Protein AF-A0A090WUY6-F1 (afdb_monomer_lite)

InterPro domains:
  IPR019854 Gliding motility-associated protein, GldC [PF19937] (1-67)
  IPR019854 Gliding motility-associated protein, GldC [TIGR03515] (1-69)

Foldseek 3Di:
DDWDADPVVRDIDDDDPDDPPDDPLVVLVVVLVVLLVVLVVCCVVPVPPPVSVVSVVVSVVSCVVSVVDD

Organism: NCBI:txid221126

pLDDT: mean 89.28, std 7.89, range [52.59, 96.94]

Secondary structure (DSSP, 8-state):
-EEEEETTTTEEEEE----TTS-HHHHHHHHHHHHHHHHHHHHHHH--HHHHHHHHHHHHHHHHHTT---

Sequence (70 aa):
MLSVWDSKTQESLRIDLWTKDMPVDEMKVFFHQTLVAMSNTFNRATQDEKMTATMKDFCDYFAEKLEIKK

Radius of gyration: 14.11 Å; chains: 1; bounding box: 36×31×34 Å

Structure (mmCIF, N/CA/C/O backbone):
data_AF-A0A090WUY6-F1
#
_entry.id   AF-A0A090WUY6-F1
#
loop_
_atom_site.group_PDB
_atom_site.id
_atom_site.type_symbol
_atom_site.label_atom_id
_atom_site.label_alt_id
_atom_site.label_comp_id
_atom_site.label_asym_id
_atom_site.label_entity_id
_atom_site.label_seq_id
_atom_site.pdbx_PDB_ins_code
_atom_site.Cartn_x
_atom_site.Cartn_y
_atom_site.Cartn_z
_atom_site.occupancy
_atom_site.B_iso_or_equiv
_atom_site.auth_seq_id
_atom_site.auth_comp_id
_atom_site.auth_asym_id
_atom_site.auth_atom_id
_atom_site.pdbx_PDB_model_num
ATOM 1 N N . MET A 1 1 ? 9.761 1.064 2.598 1.00 71.44 1 MET A N 1
ATOM 2 C CA . MET A 1 1 ? 9.784 2.430 3.158 1.00 71.44 1 MET A CA 1
ATOM 3 C C . MET A 1 1 ? 9.485 2.314 4.640 1.00 71.44 1 MET A C 1
ATOM 5 O O . MET A 1 1 ? 8.605 1.534 4.989 1.00 71.44 1 MET A O 1
ATOM 9 N N . LEU A 1 2 ? 10.224 3.021 5.492 1.00 80.12 2 LEU A N 1
ATOM 10 C CA . LEU A 1 2 ? 9.894 3.164 6.911 1.00 80.12 2 LEU A CA 1
ATOM 11 C C . LEU A 1 2 ? 9.330 4.570 7.111 1.00 80.12 2 LEU A C 1
ATOM 13 O O . LEU A 1 2 ? 9.965 5.541 6.700 1.00 80.12 2 LEU A O 1
ATOM 17 N N . SER A 1 3 ? 8.159 4.681 7.731 1.00 82.62 3 SER A N 1
ATOM 18 C CA . SER A 1 3 ? 7.542 5.972 8.031 1.00 82.62 3 SER A CA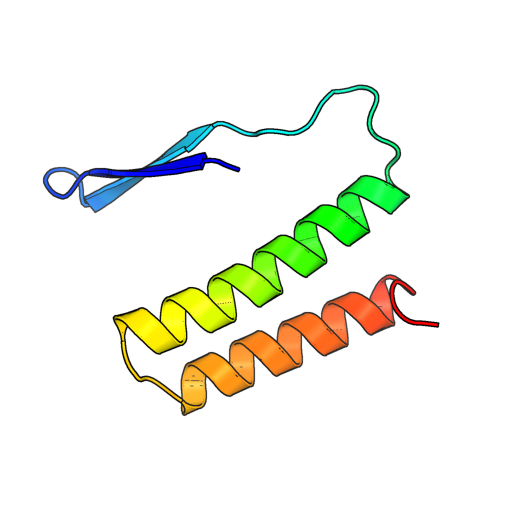 1
ATOM 19 C C . SER A 1 3 ? 7.181 6.055 9.505 1.00 82.62 3 SER A C 1
ATOM 21 O O . SER A 1 3 ? 6.657 5.097 10.070 1.00 82.62 3 SER A O 1
ATOM 23 N N . VAL A 1 4 ? 7.477 7.197 10.122 1.00 86.88 4 VAL A N 1
ATOM 24 C CA . VAL A 1 4 ? 7.175 7.490 11.525 1.00 86.88 4 VAL A CA 1
ATOM 25 C C . VAL A 1 4 ? 6.210 8.664 11.569 1.00 86.88 4 VAL A C 1
ATOM 27 O O . VAL A 1 4 ? 6.447 9.689 10.931 1.00 86.88 4 VAL A O 1
ATOM 30 N N . TRP A 1 5 ? 5.123 8.498 12.317 1.00 89.50 5 TRP A N 1
ATOM 31 C CA . TRP A 1 5 ? 4.135 9.547 12.534 1.00 89.50 5 TRP A CA 1
ATOM 32 C C . TRP A 1 5 ? 4.580 10.476 13.666 1.00 89.50 5 TRP A C 1
ATOM 34 O O . TRP A 1 5 ? 4.762 10.017 14.795 1.00 89.50 5 TRP A O 1
ATOM 44 N N . ASP A 1 6 ? 4.725 11.770 13.375 1.00 89.62 6 ASP A N 1
ATOM 45 C CA . ASP A 1 6 ? 4.875 12.808 14.395 1.00 89.62 6 ASP A CA 1
ATOM 46 C C . ASP A 1 6 ? 3.500 13.411 14.708 1.00 89.62 6 ASP A C 1
ATOM 48 O O . ASP A 1 6 ? 2.903 14.123 13.901 1.00 89.62 6 ASP A O 1
ATOM 52 N N . SER A 1 7 ? 2.982 13.133 15.906 1.00 89.94 7 SER A N 1
ATOM 53 C CA . SER A 1 7 ? 1.670 13.620 16.335 1.00 89.94 7 SER A CA 1
ATOM 54 C C . SER A 1 7 ? 1.629 15.119 16.637 1.00 89.94 7 SER A C 1
ATOM 56 O O . SER A 1 7 ? 0.536 15.684 16.688 1.00 89.94 7 SER A O 1
ATOM 58 N N . LYS A 1 8 ? 2.780 15.774 16.844 1.00 89.75 8 LYS A N 1
ATOM 59 C CA . LYS A 1 8 ? 2.845 17.210 17.148 1.00 89.75 8 LYS A CA 1
ATOM 60 C C . LYS A 1 8 ? 2.723 18.049 15.888 1.00 89.75 8 LYS A C 1
ATOM 62 O O . LYS A 1 8 ? 1.971 19.019 15.882 1.00 89.75 8 LYS A O 1
ATOM 67 N N . THR A 1 9 ? 3.457 17.683 14.841 1.00 93.12 9 THR A N 1
ATOM 68 C CA . THR A 1 9 ? 3.404 18.373 13.544 1.00 93.12 9 THR A CA 1
ATOM 69 C C . THR A 1 9 ? 2.333 17.800 12.620 1.00 93.12 9 THR A C 1
ATOM 71 O O . THR A 1 9 ? 1.955 18.466 11.665 1.00 93.12 9 THR A O 1
ATOM 74 N N . GLN A 1 10 ? 1.796 16.614 12.936 1.00 88.94 10 GLN A N 1
ATOM 75 C CA . GLN A 1 10 ? 0.870 15.854 12.087 1.00 88.94 10 GLN A CA 1
ATOM 76 C C . GLN A 1 10 ? 1.476 15.517 10.720 1.00 88.94 10 GLN A C 1
ATOM 78 O O . GLN A 1 10 ? 0.806 15.554 9.687 1.00 88.94 10 GLN A O 1
ATOM 83 N N . GLU A 1 11 ? 2.760 15.166 10.719 1.00 88.75 11 GLU A N 1
ATOM 84 C CA . GLU A 1 11 ? 3.511 14.829 9.515 1.00 88.75 11 GLU A CA 1
ATOM 85 C C . GLU A 1 11 ? 4.117 13.426 9.609 1.00 88.75 11 GLU A C 1
ATOM 87 O O . GLU A 1 11 ? 4.367 12.880 10.686 1.00 88.75 11 GLU A O 1
ATOM 92 N N . SER A 1 12 ? 4.368 12.825 8.444 1.00 85.69 12 SER A N 1
ATOM 93 C CA . SER A 1 12 ? 5.075 11.548 8.340 1.00 85.69 12 SER A CA 1
ATOM 94 C C . SER A 1 12 ? 6.527 11.781 7.938 1.00 85.69 12 SER A C 1
ATOM 96 O O . SER A 1 12 ? 6.811 12.178 6.807 1.00 85.69 12 SER A O 1
ATOM 98 N N . LEU A 1 13 ? 7.457 11.467 8.837 1.00 85.00 13 LEU A N 1
ATOM 99 C CA . LEU A 1 13 ? 8.875 11.357 8.501 1.00 85.00 13 LEU A CA 1
ATOM 100 C C . LEU A 1 13 ? 9.090 10.037 7.759 1.00 85.00 13 LEU A C 1
ATOM 102 O O . LEU A 1 13 ? 8.586 9.001 8.191 1.00 85.00 13 LEU A O 1
ATOM 106 N N . ARG A 1 14 ? 9.820 10.052 6.641 1.00 81.88 14 ARG A N 1
ATOM 107 C CA . ARG A 1 14 ? 9.989 8.876 5.775 1.00 81.88 14 ARG A CA 1
ATOM 108 C C . ARG A 1 14 ? 11.448 8.607 5.436 1.00 81.88 14 ARG A C 1
ATOM 110 O O . ARG A 1 14 ? 12.202 9.530 5.145 1.00 81.88 14 ARG A O 1
ATOM 117 N N . ILE A 1 15 ? 11.801 7.326 5.440 1.00 83.25 15 ILE A N 1
ATOM 118 C CA . ILE A 1 15 ? 13.063 6.796 4.934 1.00 83.25 15 ILE A CA 1
ATOM 119 C C . ILE A 1 15 ? 12.733 5.811 3.815 1.00 83.25 15 ILE A C 1
ATOM 121 O O . ILE A 1 15 ? 12.032 4.807 4.006 1.00 83.25 15 ILE A O 1
ATOM 125 N N . ASP A 1 16 ? 13.252 6.110 2.636 1.00 80.00 16 ASP A N 1
ATOM 126 C CA . ASP A 1 16 ? 13.165 5.240 1.479 1.00 80.00 16 ASP A CA 1
ATOM 127 C C . ASP A 1 16 ? 14.117 4.048 1.638 1.00 80.00 16 ASP A C 1
ATOM 129 O O . ASP A 1 16 ? 15.283 4.211 1.982 1.00 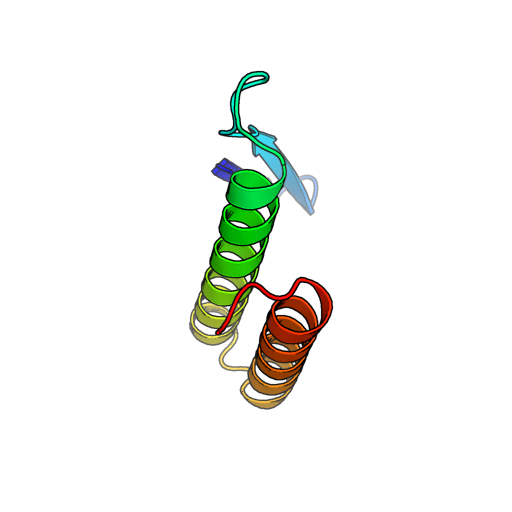80.00 16 ASP A O 1
ATOM 133 N N . LEU A 1 17 ? 13.601 2.833 1.424 1.00 75.38 17 LEU A N 1
ATOM 134 C CA . LEU A 1 17 ? 14.347 1.578 1.623 1.00 75.38 17 LEU A CA 1
ATOM 135 C C . LEU A 1 17 ? 14.723 0.900 0.295 1.00 75.38 17 LEU A C 1
ATOM 137 O O . LEU A 1 17 ? 14.839 -0.319 0.241 1.00 75.38 17 LEU A O 1
ATOM 141 N N . TRP A 1 18 ? 14.860 1.671 -0.781 1.00 80.19 18 TRP A N 1
ATOM 142 C CA . TRP A 1 18 ? 15.238 1.165 -2.101 1.00 80.19 18 TRP A CA 1
ATOM 143 C C . TRP A 1 18 ? 16.659 1.612 -2.460 1.00 80.19 18 TRP A C 1
ATOM 145 O O . TRP A 1 18 ? 17.126 2.662 -2.016 1.00 80.19 18 TRP A O 1
ATOM 155 N N . THR A 1 19 ? 17.367 0.796 -3.239 1.00 77.50 19 THR A N 1
ATOM 156 C CA . THR A 1 19 ? 18.733 1.082 -3.699 1.00 77.50 19 THR A CA 1
ATOM 157 C C . THR A 1 19 ? 18.702 1.671 -5.107 1.00 77.50 19 THR A C 1
ATOM 159 O O . THR A 1 19 ? 17.816 1.356 -5.898 1.00 77.50 19 THR A O 1
ATOM 162 N N . LYS A 1 20 ? 19.688 2.511 -5.453 1.00 74.81 20 LYS A N 1
ATOM 163 C CA . LYS A 1 20 ? 19.805 3.085 -6.810 1.00 74.81 20 LYS A CA 1
ATOM 164 C C . LYS A 1 20 ? 19.936 2.026 -7.909 1.00 74.81 20 LYS A C 1
ATOM 166 O O . LYS A 1 20 ? 19.591 2.310 -9.048 1.00 74.81 20 LYS A O 1
ATOM 171 N N . ASP A 1 21 ? 20.416 0.840 -7.553 1.00 83.75 21 ASP A N 1
ATOM 172 C CA . ASP A 1 21 ? 20.660 -0.268 -8.476 1.00 83.75 21 ASP A CA 1
ATOM 173 C C . ASP A 1 21 ? 19.425 -1.157 -8.692 1.00 83.75 21 ASP A C 1
ATOM 175 O O . ASP A 1 21 ? 19.487 -2.110 -9.466 1.00 83.75 21 ASP A O 1
ATOM 179 N N . MET A 1 22 ? 18.305 -0.877 -8.012 1.00 86.06 22 MET A N 1
ATOM 180 C CA . MET A 1 22 ? 17.072 -1.645 -8.176 1.00 86.06 22 MET A CA 1
ATOM 181 C C . MET A 1 22 ? 16.501 -1.446 -9.593 1.00 86.06 22 MET A C 1
ATOM 183 O O . MET A 1 22 ? 16.237 -0.303 -9.987 1.00 86.06 22 MET A O 1
ATOM 187 N N . PRO A 1 23 ? 16.265 -2.524 -10.364 1.00 90.06 23 PRO A N 1
ATOM 188 C CA . PRO A 1 23 ? 15.634 -2.430 -11.673 1.00 90.06 23 PRO A CA 1
ATOM 189 C C . PRO A 1 23 ? 14.248 -1.785 -11.600 1.00 90.06 23 PRO A C 1
ATOM 191 O O . PRO A 1 23 ? 13.487 -1.991 -10.653 1.00 90.06 23 PRO A O 1
ATOM 194 N N . VAL A 1 24 ? 13.883 -1.044 -12.648 1.00 88.06 24 VAL A N 1
ATOM 195 C CA . VAL A 1 24 ? 12.595 -0.333 -12.720 1.00 88.06 24 VAL A CA 1
ATOM 196 C C . VAL A 1 24 ? 11.406 -1.282 -12.543 1.00 88.06 24 VAL A C 1
ATOM 198 O O . VAL A 1 24 ? 10.426 -0.920 -11.896 1.00 88.06 24 VAL A O 1
ATOM 201 N N . ASP A 1 25 ? 11.485 -2.502 -13.070 1.00 88.25 25 ASP A N 1
ATOM 202 C CA . ASP A 1 25 ? 10.391 -3.469 -12.960 1.00 88.25 25 ASP A CA 1
ATOM 203 C C . ASP A 1 25 ? 10.230 -4.012 -11.535 1.00 88.25 25 ASP A C 1
ATOM 205 O O . ASP A 1 25 ? 9.109 -4.100 -11.036 1.00 88.25 25 ASP A O 1
ATOM 209 N N . GLU A 1 26 ? 11.333 -4.261 -10.824 1.00 88.62 26 GLU A N 1
ATOM 210 C CA . GLU A 1 26 ? 11.296 -4.617 -9.400 1.00 88.62 26 GLU A CA 1
ATOM 211 C C . GLU A 1 26 ? 10.742 -3.467 -8.554 1.00 88.62 26 GLU A C 1
ATOM 213 O O . GLU A 1 26 ? 9.951 -3.685 -7.635 1.00 88.62 26 GLU A O 1
ATOM 218 N N . MET A 1 27 ? 11.076 -2.226 -8.914 1.00 90.06 27 MET A N 1
ATOM 219 C CA . MET A 1 27 ? 10.561 -1.041 -8.239 1.00 90.06 27 MET A CA 1
ATOM 220 C C . MET A 1 27 ? 9.040 -0.896 -8.410 1.00 90.06 27 MET A C 1
ATOM 222 O O . MET A 1 27 ? 8.333 -0.600 -7.445 1.00 90.06 27 MET A O 1
ATOM 226 N N . LYS A 1 28 ? 8.496 -1.170 -9.605 1.00 90.19 28 LYS A N 1
ATOM 227 C CA . LYS A 1 28 ? 7.036 -1.197 -9.834 1.00 90.19 28 LYS A CA 1
ATOM 228 C C . LYS A 1 28 ? 6.348 -2.238 -8.945 1.00 90.19 28 LYS A C 1
ATOM 230 O O . LYS A 1 28 ? 5.331 -1.930 -8.319 1.00 90.19 28 LYS A O 1
ATOM 235 N N . VAL A 1 29 ? 6.920 -3.443 -8.848 1.00 91.19 29 VAL A N 1
ATOM 236 C CA . VAL A 1 29 ? 6.416 -4.518 -7.975 1.00 91.19 29 VAL A CA 1
ATOM 237 C C . VAL A 1 29 ? 6.454 -4.088 -6.508 1.00 91.19 29 VAL A C 1
ATOM 239 O O . VAL A 1 29 ? 5.460 -4.243 -5.795 1.00 91.19 29 VAL A O 1
ATOM 242 N N . PHE A 1 30 ? 7.566 -3.501 -6.065 1.00 90.44 30 PHE A N 1
ATOM 243 C CA . PHE A 1 30 ? 7.742 -3.005 -4.703 1.00 90.44 30 PHE A CA 1
ATOM 244 C C . PHE A 1 30 ? 6.679 -1.966 -4.321 1.00 90.44 30 PHE A C 1
ATOM 246 O O . PHE A 1 30 ? 6.063 -2.064 -3.254 1.00 90.44 30 PHE A O 1
ATOM 253 N N . PHE A 1 31 ? 6.412 -0.992 -5.196 1.00 91.56 31 PHE A N 1
ATOM 254 C CA . PHE A 1 31 ? 5.376 0.013 -4.954 1.00 91.56 31 PHE A CA 1
ATOM 255 C C . PHE A 1 31 ? 3.978 -0.597 -4.913 1.00 91.56 31 PHE A C 1
ATOM 257 O O . PHE A 1 31 ? 3.222 -0.295 -3.991 1.00 91.56 31 PHE A O 1
ATOM 264 N N . HIS A 1 32 ? 3.648 -1.494 -5.846 1.00 92.88 32 HIS A N 1
ATOM 265 C CA . HIS A 1 32 ? 2.363 -2.193 -5.833 1.00 92.88 32 HIS A CA 1
ATOM 266 C C . HIS A 1 32 ? 2.149 -2.950 -4.511 1.00 92.88 32 HIS A C 1
ATOM 268 O O . HIS A 1 32 ? 1.128 -2.771 -3.846 1.00 92.88 32 HIS A O 1
ATOM 274 N N . GLN A 1 33 ? 3.135 -3.740 -4.075 1.00 91.19 33 GLN A N 1
ATOM 275 C CA . GLN A 1 33 ? 3.050 -4.470 -2.807 1.00 91.19 33 GLN A CA 1
ATOM 276 C C . GLN A 1 33 ? 2.918 -3.529 -1.605 1.00 91.19 33 GLN A C 1
ATOM 278 O O . GLN A 1 33 ? 2.139 -3.798 -0.689 1.00 91.19 33 GLN A O 1
ATOM 283 N N . THR A 1 34 ? 3.638 -2.406 -1.624 1.00 92.69 34 THR A N 1
ATOM 284 C CA . THR A 1 34 ? 3.552 -1.390 -0.572 1.00 92.69 34 THR A CA 1
ATOM 285 C C . THR A 1 34 ? 2.144 -0.793 -0.500 1.00 92.69 34 THR A C 1
ATOM 287 O O . THR A 1 34 ? 1.579 -0.713 0.589 1.00 92.69 34 THR A O 1
ATOM 290 N N . LEU A 1 35 ? 1.531 -0.449 -1.636 1.00 93.81 35 LEU A N 1
ATOM 291 C CA . LEU A 1 35 ? 0.170 0.099 -1.694 1.00 93.81 35 LEU A CA 1
ATOM 292 C C . LEU A 1 35 ? -0.886 -0.899 -1.189 1.00 93.81 35 LEU A C 1
ATOM 294 O O . LEU A 1 35 ? -1.768 -0.532 -0.405 1.00 93.81 35 LEU A O 1
ATOM 298 N N . VAL A 1 36 ? -0.760 -2.180 -1.547 1.00 94.00 36 VAL A N 1
ATOM 299 C CA . VAL A 1 36 ? -1.641 -3.243 -1.032 1.00 94.00 36 VAL A CA 1
ATOM 300 C C . VAL A 1 36 ? -1.498 -3.379 0.488 1.00 94.00 36 VAL A C 1
ATOM 302 O O . VAL A 1 36 ? -2.494 -3.419 1.216 1.00 94.00 36 VAL A O 1
ATOM 305 N N . ALA A 1 37 ? -0.264 -3.408 0.997 1.00 94.44 37 ALA A N 1
ATOM 306 C CA . ALA A 1 37 ? 0.001 -3.494 2.431 1.00 94.44 37 ALA A CA 1
ATOM 307 C C . ALA A 1 37 ? -0.521 -2.264 3.198 1.00 94.44 37 ALA A C 1
ATOM 309 O O . ALA A 1 37 ? -1.065 -2.405 4.300 1.00 94.44 37 ALA A O 1
ATOM 310 N N . MET A 1 38 ? -0.405 -1.070 2.609 1.00 93.50 38 MET A N 1
ATOM 311 C CA . MET A 1 38 ? -0.967 0.167 3.155 1.00 93.50 38 MET A CA 1
ATOM 312 C C . MET A 1 38 ? -2.491 0.114 3.220 1.00 93.50 38 MET A C 1
ATOM 314 O O . MET A 1 38 ? -3.048 0.459 4.257 1.00 93.50 38 MET A O 1
ATOM 318 N N . SER A 1 39 ? -3.157 -0.391 2.181 1.00 95.88 39 SER A N 1
ATOM 319 C CA . SER A 1 39 ? -4.618 -0.569 2.164 1.00 95.88 39 SER A CA 1
ATOM 320 C C . SER A 1 39 ? -5.085 -1.481 3.304 1.00 95.88 39 SER A C 1
ATOM 322 O O . SER A 1 39 ? -6.014 -1.159 4.041 1.00 95.88 39 SER A O 1
ATOM 324 N N . ASN A 1 40 ? -4.385 -2.599 3.521 1.00 94.62 40 ASN A N 1
ATOM 325 C CA . ASN A 1 40 ? -4.680 -3.509 4.632 1.00 94.62 40 ASN A CA 1
ATOM 326 C C . ASN A 1 40 ? -4.414 -2.867 6.004 1.00 94.62 40 ASN A C 1
ATOM 328 O O . ASN A 1 40 ? -5.164 -3.087 6.955 1.00 94.62 40 ASN A O 1
ATOM 332 N N . THR A 1 41 ? -3.346 -2.075 6.118 1.00 94.62 41 THR A N 1
ATOM 333 C CA . THR A 1 41 ? -3.006 -1.370 7.361 1.00 94.62 41 THR A CA 1
ATOM 334 C C . THR A 1 41 ? -4.019 -0.279 7.681 1.00 94.62 41 THR A C 1
ATOM 336 O O . THR A 1 41 ? -4.423 -0.171 8.836 1.00 94.62 41 THR A O 1
ATOM 339 N N . PHE A 1 42 ? -4.464 0.470 6.670 1.00 95.12 42 PHE A N 1
ATOM 340 C CA . PHE A 1 42 ? -5.523 1.463 6.792 1.00 95.12 42 PHE A CA 1
ATOM 341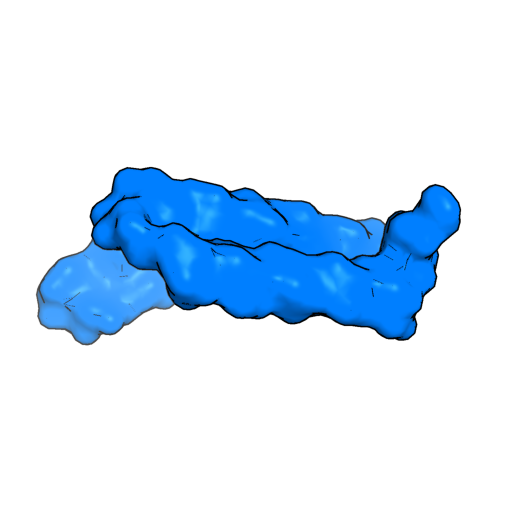 C C . PHE A 1 42 ? -6.800 0.816 7.328 1.00 95.12 42 PHE A C 1
ATOM 343 O O . PHE A 1 42 ? -7.285 1.240 8.371 1.00 95.12 42 PHE A O 1
ATOM 350 N N . ASN A 1 43 ? -7.25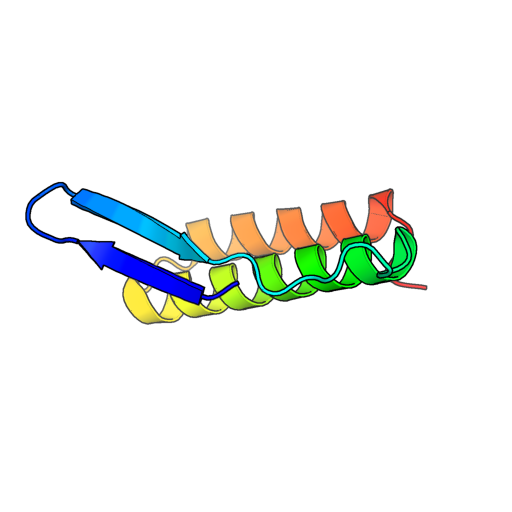2 -0.289 6.721 1.00 96.94 43 ASN A N 1
ATOM 351 C CA . ASN A 1 43 ? -8.427 -1.017 7.204 1.00 96.94 43 ASN A CA 1
ATOM 352 C C . ASN A 1 43 ? -8.302 -1.434 8.673 1.00 96.94 43 ASN A C 1
ATOM 354 O O . ASN A 1 43 ? -9.213 -1.251 9.467 1.00 96.94 43 ASN A O 1
ATOM 358 N N . ARG A 1 44 ? -7.147 -1.981 9.064 1.00 96.12 44 ARG A N 1
ATOM 359 C CA . ARG A 1 44 ? -6.910 -2.395 10.453 1.00 96.12 44 ARG A CA 1
ATOM 360 C C . ARG A 1 44 ? -6.921 -1.213 11.429 1.00 96.12 44 ARG A C 1
ATOM 362 O O . ARG A 1 44 ? -7.292 -1.399 12.583 1.00 96.12 44 ARG A O 1
ATOM 369 N N . ALA A 1 45 ? -6.487 -0.033 10.992 1.00 95.62 45 ALA A N 1
ATOM 370 C CA . ALA A 1 45 ? -6.419 1.162 11.827 1.00 95.62 45 ALA A CA 1
ATOM 371 C C . ALA A 1 45 ? -7.764 1.901 11.932 1.00 95.62 45 ALA A C 1
ATOM 373 O O . ALA A 1 45 ? -8.062 2.449 12.990 1.00 95.62 45 ALA A O 1
ATOM 374 N N . THR A 1 46 ? -8.561 1.929 10.860 1.00 96.31 46 THR A N 1
ATOM 375 C CA . THR A 1 46 ? -9.774 2.764 10.765 1.00 96.31 46 THR A CA 1
ATOM 376 C C . THR A 1 46 ? -11.076 1.973 10.698 1.00 96.31 46 THR A C 1
ATOM 378 O O . THR A 1 46 ? -12.124 2.529 11.004 1.00 96.31 46 THR A O 1
ATOM 381 N N . GLN A 1 47 ? -11.019 0.694 10.311 1.00 95.25 47 GLN A N 1
ATOM 382 C CA . GLN A 1 47 ? -12.173 -0.165 10.008 1.00 95.25 47 GLN A CA 1
ATOM 383 C C . GLN A 1 47 ? -13.069 0.376 8.877 1.00 95.25 47 GLN A C 1
ATOM 385 O O . GLN A 1 47 ? -14.222 -0.028 8.739 1.00 95.25 47 GLN A O 1
ATOM 390 N N . ASP A 1 48 ? -12.554 1.289 8.046 1.00 96.44 48 ASP A N 1
ATOM 391 C CA . ASP A 1 48 ? -13.285 1.816 6.895 1.00 96.44 48 ASP A CA 1
ATOM 392 C C . ASP A 1 48 ? -13.174 0.855 5.702 1.00 96.44 48 ASP A C 1
ATOM 394 O O . ASP A 1 48 ? -12.243 0.912 4.888 1.00 96.44 48 ASP A O 1
ATOM 398 N N . GLU A 1 49 ? -14.149 -0.046 5.601 1.00 95.12 49 GLU A N 1
ATOM 399 C CA . GLU A 1 49 ? -14.208 -1.065 4.552 1.00 95.12 49 GLU A CA 1
ATOM 400 C C . GLU A 1 49 ? -14.406 -0.470 3.151 1.00 95.12 49 GLU A C 1
ATOM 402 O O . GLU A 1 49 ? -13.843 -0.984 2.182 1.00 95.12 49 GLU A O 1
ATOM 407 N N . LYS A 1 50 ? -15.168 0.625 3.024 1.00 95.75 50 LYS A N 1
ATOM 408 C CA . LYS A 1 50 ? -15.487 1.236 1.721 1.00 95.75 50 LYS A CA 1
ATOM 409 C C . LYS A 1 50 ? -14.254 1.876 1.104 1.00 95.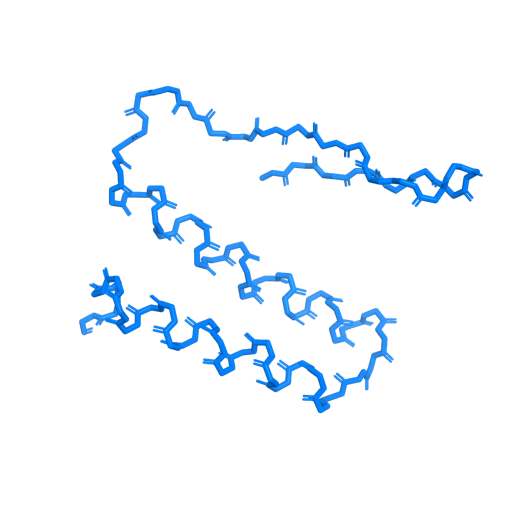75 50 LYS A C 1
ATOM 411 O O . LYS A 1 50 ? -13.941 1.643 -0.067 1.00 95.75 50 LYS A O 1
ATOM 416 N N . MET A 1 51 ? -13.542 2.669 1.899 1.00 94.62 51 MET A N 1
ATOM 417 C CA . MET A 1 51 ? -12.307 3.291 1.444 1.00 94.62 51 MET A CA 1
ATOM 418 C C . MET A 1 51 ? -11.231 2.228 1.201 1.00 94.62 51 MET A C 1
ATOM 420 O O . MET A 1 51 ? -10.550 2.271 0.180 1.00 94.62 51 MET A O 1
ATOM 424 N N . THR A 1 52 ? -11.143 1.206 2.061 1.00 95.81 52 THR A N 1
ATOM 425 C CA . THR A 1 52 ? -10.233 0.066 1.852 1.00 95.81 52 THR A CA 1
ATOM 426 C C . THR A 1 52 ? -10.495 -0.650 0.526 1.00 95.81 52 THR A C 1
ATOM 428 O O . THR A 1 52 ? -9.540 -0.971 -0.181 1.00 95.81 52 THR A O 1
ATOM 431 N N . ALA A 1 53 ? -11.759 -0.910 0.176 1.00 95.75 53 ALA A N 1
ATOM 432 C CA . ALA A 1 53 ? -12.118 -1.521 -1.104 1.00 95.75 53 ALA A CA 1
ATOM 433 C C . ALA A 1 53 ? -11.646 -0.653 -2.278 1.00 95.75 53 ALA A C 1
ATOM 435 O O . ALA A 1 53 ? -10.966 -1.147 -3.170 1.00 95.75 53 ALA A O 1
ATOM 436 N N . THR A 1 54 ? -11.874 0.659 -2.198 1.00 96.06 54 THR A N 1
ATOM 437 C CA . THR A 1 54 ? -11.452 1.611 -3.238 1.00 96.06 54 THR A CA 1
ATOM 438 C C . THR A 1 54 ? -9.927 1.634 -3.411 1.00 96.06 54 THR A C 1
ATOM 440 O O . THR A 1 54 ? -9.418 1.672 -4.531 1.00 96.06 54 THR A O 1
ATOM 443 N N . MET A 1 55 ? -9.167 1.570 -2.310 1.00 95.44 55 MET A N 1
ATOM 444 C CA . MET A 1 55 ? -7.704 1.480 -2.371 1.00 95.44 55 MET A CA 1
ATOM 445 C C . MET A 1 55 ? -7.229 0.170 -3.016 1.00 95.44 55 MET A C 1
ATOM 447 O O . MET A 1 55 ? -6.248 0.173 -3.761 1.00 95.44 55 MET A O 1
ATOM 451 N N . LYS A 1 56 ? -7.917 -0.947 -2.752 1.00 94.56 56 LYS A N 1
ATOM 452 C CA . LYS A 1 56 ? -7.608 -2.247 -3.365 1.00 94.56 56 LYS A CA 1
ATOM 453 C C . LYS A 1 56 ? -7.922 -2.260 -4.858 1.00 94.56 56 LYS A C 1
ATOM 455 O O . LYS A 1 56 ? -7.062 -2.689 -5.621 1.00 94.56 56 LYS A O 1
ATOM 460 N N . ASP A 1 57 ? -9.057 -1.699 -5.270 1.00 95.69 57 ASP A N 1
ATOM 461 C CA . ASP A 1 57 ? -9.416 -1.555 -6.687 1.00 95.69 57 ASP A CA 1
ATOM 462 C C . ASP A 1 57 ? -8.351 -0.748 -7.444 1.00 95.69 57 ASP A C 1
ATOM 464 O O . ASP A 1 57 ? -7.930 -1.119 -8.541 1.00 95.69 57 ASP A O 1
ATOM 468 N N . PHE A 1 58 ? -7.837 0.324 -6.828 1.00 95.25 58 PHE A N 1
ATOM 469 C CA . PHE A 1 58 ? -6.712 1.070 -7.389 1.00 95.25 58 PHE A CA 1
ATOM 470 C C . PHE A 1 58 ? -5.434 0.226 -7.486 1.00 95.25 58 PHE A C 1
ATOM 472 O O . PHE A 1 58 ? -4.731 0.310 -8.492 1.00 95.25 58 PHE A O 1
ATOM 479 N N . CYS A 1 59 ? -5.113 -0.587 -6.473 1.00 94.50 59 CYS A N 1
ATOM 480 C CA . CYS A 1 59 ? -3.946 -1.473 -6.525 1.00 94.50 59 CYS A CA 1
ATOM 481 C C . CYS A 1 59 ? -4.061 -2.495 -7.664 1.00 94.50 59 CYS A C 1
ATOM 483 O O . CYS A 1 59 ? -3.080 -2.733 -8.367 1.00 94.50 59 CYS A O 1
ATOM 485 N N . ASP A 1 60 ? -5.250 -3.059 -7.882 1.00 93.94 60 ASP A N 1
ATOM 486 C CA . ASP A 1 60 ? -5.498 -3.994 -8.980 1.00 93.94 60 ASP A CA 1
ATOM 487 C C . ASP A 1 60 ? -5.384 -3.308 -10.345 1.00 93.94 60 ASP A C 1
ATOM 489 O O . ASP A 1 60 ? -4.683 -3.811 -11.225 1.00 93.94 60 ASP A O 1
ATOM 493 N N . 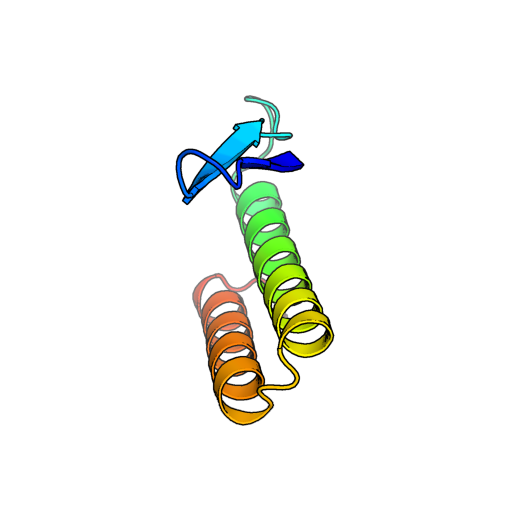TYR A 1 61 ? -5.957 -2.110 -10.493 1.00 94.25 61 TYR A N 1
ATOM 494 C CA . TYR A 1 61 ? -5.763 -1.276 -11.681 1.00 94.25 61 TYR A CA 1
ATOM 495 C C . TYR A 1 61 ? -4.278 -0.961 -11.931 1.00 94.25 61 TYR A C 1
ATOM 497 O O . TYR A 1 61 ? -3.792 -1.061 -13.058 1.00 94.25 61 TYR A O 1
ATOM 505 N N . PHE A 1 62 ? -3.535 -0.600 -10.882 1.00 92.69 62 PHE A N 1
ATOM 506 C CA . PHE A 1 62 ? -2.104 -0.308 -10.959 1.00 92.69 62 PHE A CA 1
ATOM 507 C C . PHE A 1 62 ? -1.307 -1.531 -11.430 1.00 92.69 62 PHE A C 1
ATOM 509 O O . PHE A 1 62 ? -0.425 -1.402 -12.279 1.00 92.69 62 PHE A O 1
ATOM 516 N N . ALA A 1 63 ? -1.642 -2.720 -10.921 1.00 93.00 63 ALA A N 1
ATOM 517 C CA . ALA A 1 63 ? -1.023 -3.971 -11.338 1.00 93.00 63 ALA A CA 1
ATOM 518 C C . ALA A 1 63 ? -1.315 -4.319 -12.802 1.00 93.00 63 ALA A C 1
ATOM 520 O O . ALA A 1 63 ? -0.407 -4.767 -13.500 1.00 93.00 63 ALA A O 1
ATOM 521 N N . GLU A 1 64 ? -2.547 -4.098 -13.267 1.00 92.94 64 GLU A N 1
ATOM 522 C CA . GLU A 1 64 ? -2.945 -4.327 -14.660 1.00 92.94 64 GLU A CA 1
ATOM 523 C C . GLU A 1 64 ? -2.190 -3.388 -15.610 1.00 92.94 64 GLU A C 1
ATOM 525 O O . GLU A 1 64 ? -1.570 -3.840 -16.570 1.00 92.94 64 GLU A O 1
ATOM 530 N N . LYS A 1 65 ? -2.181 -2.078 -15.328 1.00 91.56 65 LYS A N 1
ATOM 531 C CA . LYS A 1 65 ? -1.547 -1.082 -16.213 1.00 91.56 65 LYS A CA 1
ATOM 532 C C . LYS A 1 65 ? -0.035 -1.178 -16.288 1.00 91.56 65 LYS A C 1
ATOM 534 O O . LYS A 1 65 ? 0.547 -0.711 -17.263 1.00 91.56 65 LYS A O 1
ATOM 539 N N . LEU A 1 66 ? 0.594 -1.749 -15.270 1.00 90.38 66 LEU A N 1
ATOM 540 C CA . LEU A 1 66 ? 2.032 -1.982 -15.250 1.00 90.38 66 LEU A CA 1
ATOM 541 C C . LEU A 1 66 ? 2.409 -3.427 -15.588 1.00 90.38 66 LEU A C 1
ATOM 543 O O . LEU A 1 66 ? 3.581 -3.770 -15.454 1.00 90.38 66 LEU A O 1
ATOM 547 N N . GLU A 1 67 ? 1.440 -4.249 -16.012 1.00 88.00 67 GLU A N 1
ATOM 548 C CA . GLU A 1 67 ? 1.629 -5.656 -16.394 1.00 88.00 67 GLU A CA 1
ATOM 549 C C . GLU A 1 67 ? 2.337 -6.488 -15.304 1.00 88.00 67 GLU A C 1
ATOM 551 O O . GLU A 1 67 ? 3.101 -7.411 -15.580 1.00 88.00 67 GLU A O 1
ATOM 556 N N . ILE A 1 68 ? 2.085 -6.149 -14.033 1.00 84.62 68 ILE A N 1
ATOM 557 C CA . ILE A 1 68 ? 2.718 -6.780 -12.864 1.00 84.62 68 ILE A CA 1
ATOM 558 C C . ILE A 1 68 ? 2.113 -8.163 -12.594 1.00 84.62 68 ILE A C 1
ATOM 560 O O . ILE A 1 68 ? 2.811 -9.078 -12.158 1.00 84.62 68 ILE A O 1
ATOM 564 N N . LYS A 1 69 ? 0.805 -8.315 -12.824 1.00 64.75 69 LYS A N 1
ATOM 565 C CA . LYS A 1 69 ? 0.099 -9.599 -12.743 1.00 64.75 69 LYS A CA 1
ATOM 566 C C . LYS A 1 69 ? -0.018 -10.165 -14.162 1.00 64.75 69 LYS A C 1
ATOM 568 O O . LYS A 1 69 ? -0.703 -9.573 -14.991 1.00 64.75 69 LYS A O 1
ATOM 573 N N . LYS A 1 70 ? 0.660 -11.285 -14.424 1.00 52.59 70 LYS A N 1
ATOM 574 C CA . LYS A 1 70 ? 0.373 -12.179 -15.556 1.00 52.59 70 LYS A CA 1
ATOM 575 C C . LYS A 1 70 ? -0.551 -13.295 -15.103 1.00 52.59 70 LYS A C 1
ATOM 577 O O . LYS A 1 70 ? -0.327 -13.795 -13.977 1.00 52.59 70 LYS A O 1
#